Protein AF-A0A8J7QIK4-F1 (afdb_monomer_lite)

Foldseek 3Di:
DQFDLVRAHEPVCQQVDKDWFDDDQWDDPPDDGPDFDDDPHGKDKHRKIKHWHDAPAQFWTWIKIKTFIARVVVVGTGRPGMDIDTDHTDGHQADADPDDDDPVVLCVVRVSRHPCLVQFDQDPRGTDGDHD

Structure (mmCIF, N/CA/C/O backbone):
data_AF-A0A8J7QIK4-F1
#
_entry.id   AF-A0A8J7QIK4-F1
#
loop_
_atom_site.group_PDB
_atom_site.id
_atom_site.type_symbol
_atom_site.label_atom_id
_atom_site.label_alt_id
_atom_site.label_comp_id
_atom_site.label_asym_id
_atom_site.label_entity_id
_atom_site.label_seq_id
_atom_site.pdbx_PDB_ins_code
_atom_site.Cartn_x
_atom_site.Cartn_y
_atom_site.Cartn_z
_atom_site.occupancy
_atom_site.B_iso_or_equiv
_atom_site.auth_seq_id
_atom_site.auth_comp_id
_atom_site.auth_asym_id
_atom_site.auth_atom_id
_atom_site.pdbx_PDB_model_num
ATOM 1 N N . MET A 1 1 ? -1.867 7.854 -2.200 1.00 54.97 1 MET A N 1
ATOM 2 C CA . MET A 1 1 ? -2.512 7.871 -0.872 1.00 54.97 1 MET A CA 1
ATOM 3 C C . MET A 1 1 ? -3.559 6.766 -0.840 1.00 54.97 1 MET A C 1
ATOM 5 O O . MET A 1 1 ? -4.343 6.691 -1.780 1.00 54.97 1 MET A O 1
ATOM 9 N N . VAL A 1 2 ? -3.502 5.859 0.139 1.00 71.31 2 VAL A N 1
ATOM 10 C CA . VAL A 1 2 ? -4.343 4.641 0.184 1.00 71.31 2 VAL A CA 1
ATOM 11 C C . VAL A 1 2 ? -5.691 4.842 0.893 1.00 71.31 2 VAL A C 1
ATOM 13 O O . VAL A 1 2 ? -6.607 4.065 0.647 1.00 71.31 2 VAL A O 1
ATOM 16 N N . GLY A 1 3 ? -5.847 5.923 1.665 1.00 82.69 3 GLY A N 1
ATOM 17 C CA . GLY A 1 3 ? -7.125 6.421 2.188 1.00 82.69 3 GLY A CA 1
ATOM 18 C C . GLY A 1 3 ? -7.197 7.948 2.099 1.00 82.69 3 GLY A C 1
ATOM 19 O O . GLY A 1 3 ? -6.166 8.620 2.168 1.00 82.69 3 GLY A O 1
ATOM 20 N N . THR A 1 4 ? -8.398 8.496 1.908 1.00 89.44 4 THR A N 1
ATOM 21 C CA . THR A 1 4 ? -8.697 9.941 1.965 1.00 89.44 4 THR A CA 1
ATOM 22 C C . THR A 1 4 ? -9.944 10.177 2.817 1.00 89.44 4 THR A C 1
ATOM 24 O O . THR A 1 4 ? -10.638 9.227 3.167 1.00 89.44 4 THR A O 1
ATOM 27 N N . ARG A 1 5 ? -10.278 11.436 3.129 1.00 89.75 5 ARG A N 1
ATOM 28 C CA . ARG A 1 5 ? -11.504 11.750 3.887 1.00 89.75 5 ARG A CA 1
ATOM 29 C C . ARG A 1 5 ? -12.778 11.377 3.127 1.00 89.75 5 ARG A C 1
ATOM 31 O O . ARG A 1 5 ? -13.776 10.997 3.726 1.00 89.75 5 ARG A O 1
ATOM 38 N N . GLU A 1 6 ? -12.745 11.498 1.805 1.00 92.12 6 GLU A N 1
ATOM 39 C CA . GLU A 1 6 ? -13.853 11.177 0.903 1.00 92.12 6 GLU A CA 1
ATOM 40 C C . GLU A 1 6 ? -13.929 9.678 0.615 1.00 92.12 6 GLU A C 1
ATOM 42 O O . GLU A 1 6 ? -15.002 9.151 0.319 1.00 92.12 6 GLU A O 1
ATOM 47 N N . ARG A 1 7 ? -12.785 8.990 0.687 1.00 90.88 7 ARG A N 1
ATOM 48 C CA . ARG A 1 7 ? -12.680 7.548 0.487 1.00 90.88 7 ARG A CA 1
ATOM 49 C C . ARG A 1 7 ? -11.732 6.941 1.527 1.00 90.88 7 ARG A C 1
ATOM 51 O O . ARG A 1 7 ? -10.566 6.685 1.203 1.00 90.88 7 ARG A O 1
ATOM 58 N N . PRO A 1 8 ? -12.215 6.734 2.764 1.00 93.44 8 PRO A N 1
ATOM 59 C CA . PRO A 1 8 ? -11.412 6.143 3.823 1.00 93.44 8 PRO A CA 1
ATOM 60 C C . PRO A 1 8 ? -10.931 4.747 3.434 1.00 93.44 8 PRO A C 1
ATOM 62 O O . PRO A 1 8 ? -11.600 4.014 2.702 1.00 93.44 8 PRO A O 1
ATOM 65 N N . PHE A 1 9 ? -9.748 4.388 3.912 1.00 92.19 9 PHE A N 1
ATOM 66 C CA . PHE A 1 9 ? -9.175 3.072 3.709 1.00 92.19 9 PHE A CA 1
ATOM 67 C C . PHE A 1 9 ? -9.945 2.024 4.521 1.00 92.19 9 PHE A C 1
ATOM 69 O O . PHE A 1 9 ? -10.148 2.168 5.729 1.00 92.19 9 PHE A O 1
ATOM 76 N N . ASP A 1 10 ? -10.333 0.937 3.859 1.00 91.50 10 ASP A N 1
ATOM 77 C CA . ASP A 1 10 ? -10.925 -0.233 4.499 1.00 91.50 10 ASP A CA 1
ATOM 78 C C . ASP A 1 10 ? -10.051 -1.459 4.241 1.00 91.50 10 ASP A C 1
ATOM 80 O O . ASP A 1 10 ? -10.021 -2.005 3.131 1.00 91.50 10 ASP A O 1
ATOM 84 N N . ILE A 1 11 ? -9.372 -1.906 5.299 1.00 89.94 11 ILE A N 1
ATOM 85 C CA . ILE A 1 11 ? -8.484 -3.072 5.297 1.00 89.94 11 ILE A CA 1
ATOM 86 C C . ILE A 1 11 ? -9.190 -4.349 4.827 1.00 89.94 11 ILE A C 1
ATOM 88 O O . ILE A 1 11 ? -8.561 -5.224 4.235 1.00 89.94 11 ILE A O 1
ATOM 92 N N . ASN A 1 12 ? -10.504 -4.457 5.038 1.00 89.31 12 ASN A N 1
ATOM 93 C CA . ASN A 1 12 ? -11.274 -5.639 4.655 1.00 89.31 12 ASN A CA 1
ATOM 94 C C . ASN A 1 12 ? -11.520 -5.711 3.147 1.00 89.31 12 ASN A C 1
ATOM 96 O O . ASN A 1 12 ? -11.747 -6.796 2.622 1.00 89.31 12 ASN A O 1
ATOM 100 N N . THR A 1 13 ? -11.420 -4.578 2.450 1.00 89.50 13 THR A N 1
ATOM 101 C CA . THR A 1 13 ? -11.557 -4.506 0.989 1.00 89.50 13 THR A CA 1
ATOM 102 C C . THR A 1 13 ? -10.212 -4.543 0.268 1.00 89.50 13 THR A C 1
ATOM 104 O O . THR A 1 13 ? -10.180 -4.510 -0.961 1.00 89.50 13 THR A O 1
ATOM 107 N N . LEU A 1 14 ? -9.090 -4.603 1.000 1.00 88.31 14 LEU A N 1
ATOM 108 C CA . LEU A 1 14 ? -7.749 -4.493 0.425 1.00 88.31 14 LEU A CA 1
ATOM 109 C C . LEU A 1 14 ? -7.481 -5.567 -0.640 1.00 88.31 14 LEU A C 1
ATOM 111 O O . LEU A 1 14 ? -6.957 -5.247 -1.704 1.00 88.31 14 LEU A O 1
ATOM 115 N N . SER A 1 15 ? -7.912 -6.807 -0.395 1.00 87.75 15 SER A N 1
ATOM 116 C CA . SER A 1 15 ? -7.801 -7.951 -1.319 1.00 87.75 15 SER A CA 1
ATOM 117 C C . SER A 1 15 ? -8.568 -7.776 -2.636 1.00 87.75 15 SER A C 1
ATOM 119 O O . SER A 1 15 ? -8.335 -8.502 -3.601 1.00 87.75 15 SER A O 1
ATOM 121 N N . GLU A 1 16 ? -9.487 -6.816 -2.696 1.00 86.56 16 GLU A N 1
ATOM 122 C CA . GLU A 1 16 ? -10.265 -6.491 -3.892 1.00 86.56 16 GLU A CA 1
ATOM 123 C C . GLU A 1 16 ? -9.616 -5.360 -4.702 1.00 86.56 16 GLU A C 1
ATOM 125 O O . GLU A 1 16 ? -9.977 -5.124 -5.860 1.00 86.56 16 GLU A O 1
ATOM 130 N N . GLN A 1 17 ? -8.643 -4.654 -4.115 1.00 84.50 17 GLN A N 1
ATOM 131 C CA . GLN A 1 17 ? -8.031 -3.486 -4.728 1.00 84.50 17 GLN A CA 1
ATOM 132 C C . GLN A 1 17 ? -6.894 -3.854 -5.683 1.00 84.50 17 GLN A C 1
ATOM 134 O O . GLN A 1 17 ? -6.098 -4.776 -5.479 1.00 84.50 17 GLN A O 1
ATOM 139 N N . ARG A 1 18 ? -6.790 -3.047 -6.740 1.00 88.31 18 ARG A N 1
ATOM 140 C CA . ARG A 1 18 ? -5.663 -3.040 -7.672 1.00 88.31 18 ARG A CA 1
ATOM 141 C C . ARG A 1 18 ? -5.094 -1.638 -7.740 1.00 88.31 18 ARG A C 1
ATOM 143 O O . ARG A 1 18 ? -5.811 -0.687 -8.046 1.00 88.31 18 ARG A O 1
ATOM 150 N N . TYR A 1 19 ? -3.796 -1.534 -7.518 1.00 87.69 19 TYR A N 1
ATOM 151 C CA . TYR A 1 19 ? -3.072 -0.277 -7.571 1.00 87.69 19 TYR A CA 1
ATOM 152 C C . TYR A 1 19 ? -2.195 -0.245 -8.810 1.00 87.69 19 TYR A C 1
ATOM 154 O O . TYR A 1 19 ? -1.518 -1.220 -9.146 1.00 87.69 19 TYR A O 1
ATOM 162 N N . ARG A 1 20 ? -2.206 0.904 -9.482 1.00 86.50 20 ARG A N 1
ATOM 163 C CA . ARG A 1 20 ? -1.308 1.190 -10.592 1.00 86.50 20 ARG A CA 1
ATOM 164 C C . ARG A 1 20 ? -0.499 2.434 -10.273 1.00 86.50 20 ARG A C 1
ATOM 166 O O . ARG A 1 20 ? -1.074 3.458 -9.915 1.00 86.50 20 ARG A O 1
ATOM 173 N N . VAL A 1 21 ? 0.815 2.338 -10.430 1.00 81.38 21 VAL A N 1
ATOM 174 C CA . VAL A 1 21 ? 1.735 3.469 -10.280 1.00 81.38 21 VAL A CA 1
ATOM 175 C C . VAL A 1 21 ? 2.517 3.619 -11.582 1.00 81.38 21 VAL A C 1
ATOM 177 O O . VAL A 1 21 ? 3.270 2.728 -11.976 1.00 81.38 21 VAL A O 1
ATOM 180 N N . GLY A 1 22 ? 2.287 4.728 -12.286 1.00 69.31 22 GLY A N 1
ATOM 181 C CA . GLY A 1 22 ? 2.706 4.914 -13.682 1.00 69.31 22 GLY A CA 1
ATOM 182 C C . GLY A 1 22 ? 1.586 4.598 -14.693 1.00 69.31 22 GLY A C 1
ATOM 183 O O . GLY A 1 22 ? 0.490 4.184 -14.304 1.00 69.31 22 GLY A O 1
ATOM 184 N N . PRO A 1 23 ? 1.810 4.809 -16.002 1.00 58.62 23 PRO A N 1
ATOM 185 C CA . PRO A 1 23 ? 3.060 4.552 -16.711 1.00 58.62 23 PRO A CA 1
ATOM 186 C C . PRO A 1 23 ? 4.057 5.703 -16.615 1.00 58.62 23 PRO A C 1
ATOM 188 O O . PRO A 1 23 ? 3.686 6.869 -16.683 1.00 58.62 23 PRO A O 1
ATOM 191 N N . PHE A 1 24 ? 5.332 5.351 -16.495 1.00 64.62 24 PHE A N 1
ATOM 192 C CA . PHE A 1 24 ? 6.424 6.283 -16.732 1.00 64.62 24 PHE A CA 1
ATOM 193 C C . PHE A 1 24 ? 7.099 5.837 -18.023 1.00 64.62 24 PHE A C 1
ATOM 195 O O . PHE A 1 24 ? 7.593 4.714 -18.101 1.00 64.62 24 PHE A O 1
ATOM 202 N N . ASP A 1 25 ? 7.085 6.686 -19.047 1.00 59.66 25 ASP A N 1
ATOM 203 C CA . ASP A 1 25 ? 7.730 6.357 -20.322 1.00 59.66 25 ASP A CA 1
ATOM 204 C C . ASP A 1 25 ? 9.259 6.393 -20.193 1.00 59.66 25 ASP A C 1
ATOM 206 O O . ASP A 1 25 ? 9.973 5.693 -20.912 1.00 59.66 25 ASP A O 1
ATOM 210 N N . ARG A 1 26 ? 9.767 7.204 -19.255 1.00 59.91 26 ARG A N 1
ATOM 211 C CA . ARG A 1 26 ? 11.186 7.375 -18.936 1.00 59.91 26 ARG A CA 1
ATOM 212 C C . ARG A 1 26 ? 11.373 7.720 -17.465 1.00 59.91 26 ARG A C 1
ATOM 214 O O . ARG A 1 26 ? 10.497 8.308 -16.842 1.00 59.91 26 ARG A O 1
ATOM 221 N N . VAL A 1 27 ? 12.551 7.393 -16.950 1.00 61.47 27 VAL A N 1
ATOM 222 C CA . VAL A 1 27 ? 13.010 7.776 -15.612 1.00 61.47 27 VAL A CA 1
ATOM 223 C C . VAL A 1 27 ? 13.591 9.186 -15.694 1.00 61.47 27 VAL A C 1
ATOM 225 O O . VAL A 1 27 ? 14.557 9.401 -16.435 1.00 61.47 27 VAL A O 1
ATOM 228 N N . SER A 1 28 ? 13.011 10.146 -14.969 1.00 60.09 28 SER A N 1
ATOM 229 C CA . SER A 1 28 ? 13.655 11.445 -14.757 1.00 60.09 28 SER A CA 1
ATOM 230 C C . SER A 1 28 ? 14.632 11.338 -13.582 1.00 60.09 28 SER A C 1
ATOM 232 O O . SER A 1 28 ? 14.238 10.842 -12.532 1.00 60.09 28 SER A O 1
ATOM 234 N N . PRO A 1 29 ? 15.883 11.820 -13.700 1.00 55.22 29 PRO A N 1
ATOM 235 C CA . PRO A 1 29 ? 16.819 11.871 -12.575 1.00 55.22 29 PRO A CA 1
ATOM 236 C C . PRO A 1 29 ? 16.373 12.794 -11.430 1.00 55.22 29 PRO A C 1
ATOM 238 O O . PRO A 1 29 ? 16.950 12.725 -10.352 1.00 55.22 29 PRO A O 1
ATOM 241 N N . SER A 1 30 ? 15.420 13.698 -11.685 1.00 57.34 30 SER A N 1
ATOM 242 C CA . SER A 1 30 ? 14.898 14.656 -10.701 1.00 57.34 30 SER A CA 1
ATOM 243 C C . SER A 1 30 ? 13.802 14.094 -9.806 1.00 57.34 30 SER A C 1
ATOM 245 O O . SER A 1 30 ? 13.478 14.718 -8.801 1.00 57.34 30 SER A O 1
ATOM 247 N N . ASP A 1 31 ? 13.195 12.978 -10.201 1.00 62.34 31 ASP A N 1
ATOM 248 C CA . ASP A 1 31 ? 12.018 12.449 -9.531 1.00 62.34 31 ASP A CA 1
ATOM 249 C C . ASP A 1 31 ? 12.484 11.321 -8.618 1.00 62.34 31 ASP A C 1
ATOM 251 O O . ASP A 1 31 ? 13.136 10.387 -9.082 1.00 62.34 31 ASP A O 1
ATOM 255 N N . GLU A 1 32 ? 12.170 11.404 -7.328 1.00 66.50 32 GLU A N 1
ATOM 256 C CA . GLU A 1 32 ? 12.361 10.293 -6.400 1.00 66.50 32 GLU A CA 1
ATOM 257 C C . GLU A 1 32 ? 11.181 9.326 -6.592 1.00 66.50 32 GLU A C 1
ATOM 259 O O . GLU A 1 32 ? 10.046 9.656 -6.232 1.00 66.50 32 GLU A O 1
ATOM 264 N N . PRO A 1 33 ? 11.372 8.178 -7.274 1.00 69.44 33 PRO A N 1
ATOM 265 C CA . PRO A 1 33 ? 10.266 7.281 -7.546 1.00 69.44 33 PRO A CA 1
ATOM 266 C C . PRO A 1 33 ? 9.782 6.639 -6.239 1.00 69.44 33 PRO A C 1
ATOM 268 O O . PRO A 1 33 ? 10.585 6.309 -5.375 1.00 69.44 33 PRO A O 1
ATOM 271 N N . PRO A 1 34 ? 8.481 6.328 -6.117 1.00 71.19 34 PRO A N 1
ATOM 272 C CA . PRO A 1 34 ? 7.949 5.651 -4.932 1.00 71.19 34 PRO A CA 1
ATOM 273 C C . PRO A 1 34 ? 8.450 4.202 -4.778 1.00 71.19 34 PRO A C 1
ATOM 275 O O . PRO A 1 34 ? 8.140 3.545 -3.790 1.00 71.19 34 PRO A O 1
ATOM 278 N N . PHE A 1 35 ? 9.182 3.674 -5.767 1.00 78.88 35 PHE A N 1
ATOM 279 C CA . PHE A 1 35 ? 9.743 2.329 -5.754 1.00 78.88 35 PHE A CA 1
ATOM 280 C C . PHE A 1 35 ? 11.158 2.319 -6.326 1.00 78.88 35 PHE A C 1
ATOM 282 O O . PHE A 1 35 ? 11.436 2.951 -7.346 1.00 78.88 35 PHE A O 1
ATOM 289 N N . HIS A 1 36 ? 12.012 1.495 -5.723 1.00 77.88 36 HIS A N 1
ATOM 290 C CA . HIS A 1 36 ? 13.381 1.240 -6.161 1.00 77.88 36 HIS A CA 1
ATOM 291 C C . HIS A 1 36 ? 13.646 -0.267 -6.202 1.00 77.88 36 HIS A C 1
ATOM 293 O O . HIS A 1 36 ? 13.019 -1.032 -5.467 1.00 77.88 36 HIS A O 1
ATOM 299 N N . ILE A 1 37 ? 14.585 -0.704 -7.045 1.00 78.75 37 ILE A N 1
ATOM 300 C CA . ILE A 1 37 ? 15.048 -2.095 -7.072 1.00 78.75 37 ILE A CA 1
ATOM 301 C C . ILE A 1 37 ? 16.573 -2.156 -7.088 1.00 78.75 37 ILE A C 1
ATOM 303 O O . ILE A 1 37 ? 17.238 -1.322 -7.698 1.00 78.75 37 ILE A O 1
ATOM 307 N N . TYR A 1 38 ? 17.106 -3.194 -6.449 1.00 80.38 38 TYR A N 1
ATOM 308 C CA . TYR A 1 38 ? 18.521 -3.539 -6.465 1.00 80.38 38 TYR A CA 1
ATOM 309 C C . TYR A 1 38 ? 18.708 -4.892 -7.150 1.00 80.38 38 TYR A C 1
ATOM 311 O O . TYR A 1 38 ? 18.817 -5.917 -6.482 1.00 80.38 38 TYR A O 1
ATOM 319 N N . LEU A 1 39 ? 18.691 -4.912 -8.487 1.00 73.75 39 LEU A N 1
ATOM 320 C CA . LEU A 1 39 ? 18.905 -6.148 -9.250 1.00 73.75 39 LEU A CA 1
ATOM 321 C C . LEU A 1 39 ? 20.367 -6.291 -9.683 1.00 73.75 39 LEU A C 1
ATOM 323 O O . LEU A 1 39 ? 21.002 -7.293 -9.371 1.00 73.75 39 LEU A O 1
ATOM 327 N N . LEU A 1 40 ? 20.910 -5.283 -10.375 1.00 74.50 40 LEU A N 1
ATOM 328 C CA . LEU A 1 40 ? 22.329 -5.208 -10.758 1.00 74.50 40 LEU A CA 1
ATOM 329 C C . LEU A 1 40 ? 22.989 -3.897 -10.295 1.00 74.50 40 LEU A C 1
ATOM 331 O O . LEU A 1 40 ? 24.017 -3.487 -10.832 1.00 74.50 40 LEU A O 1
ATOM 335 N N . GLY A 1 41 ? 22.381 -3.232 -9.316 1.00 73.94 41 GLY A N 1
ATOM 336 C CA . GLY A 1 41 ? 22.719 -1.884 -8.872 1.00 73.94 41 GLY A CA 1
ATOM 337 C C . GLY A 1 41 ? 21.451 -1.051 -8.707 1.00 73.94 41 GLY A C 1
ATOM 338 O O . GLY A 1 41 ? 20.359 -1.608 -8.609 1.00 73.94 41 GLY A O 1
ATOM 339 N N . HIS A 1 42 ? 21.599 0.275 -8.688 1.00 77.00 42 HIS A N 1
ATOM 340 C CA . HIS A 1 42 ? 20.477 1.218 -8.640 1.00 77.00 42 HIS A CA 1
ATOM 341 C C . HIS A 1 42 ? 19.754 1.260 -9.995 1.00 77.00 42 HIS A C 1
ATOM 343 O O . HIS A 1 42 ? 19.962 2.163 -10.808 1.00 77.00 42 HIS A O 1
ATOM 349 N N . ASP A 1 43 ? 18.944 0.239 -10.256 1.00 82.62 43 ASP A N 1
ATOM 350 C CA . ASP A 1 43 ? 18.095 0.158 -11.436 1.00 82.62 43 ASP A CA 1
ATOM 351 C C . ASP A 1 43 ? 16.756 0.854 -11.172 1.00 82.62 43 ASP A C 1
ATOM 353 O O . ASP A 1 43 ? 16.303 1.000 -10.034 1.00 82.62 43 ASP A O 1
ATOM 357 N N . ALA A 1 44 ? 16.109 1.298 -12.243 1.00 83.50 44 ALA A N 1
ATOM 358 C CA . ALA A 1 44 ? 14.860 2.030 -12.142 1.00 83.50 44 ALA A CA 1
ATOM 359 C C . ALA A 1 44 ? 13.668 1.130 -12.464 1.00 83.50 44 ALA A C 1
ATOM 361 O O . ALA A 1 44 ? 13.735 0.294 -13.370 1.00 83.50 44 ALA A O 1
ATOM 362 N N . VAL A 1 45 ? 12.560 1.342 -11.754 1.00 86.94 45 VAL A N 1
ATOM 363 C CA . VAL A 1 45 ? 11.305 0.607 -11.945 1.00 86.94 45 VAL A CA 1
ATOM 364 C C . VAL A 1 45 ? 10.148 1.535 -12.291 1.00 86.94 45 VAL A C 1
ATOM 366 O O . VAL A 1 45 ? 10.125 2.697 -11.896 1.00 86.94 45 VAL A O 1
ATOM 369 N N . GLY A 1 46 ? 9.186 1.024 -13.054 1.00 86.75 46 GLY A N 1
ATOM 370 C CA . GLY A 1 46 ? 8.023 1.785 -13.503 1.00 86.75 46 GLY A CA 1
ATOM 371 C C . GLY A 1 46 ? 6.899 0.891 -14.020 1.00 86.75 46 GLY A C 1
ATOM 372 O O . GLY A 1 46 ? 7.067 -0.322 -14.136 1.00 86.75 46 GLY A O 1
ATOM 373 N N . ASP A 1 47 ? 5.746 1.501 -14.324 1.00 87.62 47 ASP A N 1
ATOM 374 C CA . ASP A 1 47 ? 4.500 0.800 -14.695 1.00 87.62 47 ASP A CA 1
ATOM 375 C C . ASP A 1 47 ? 4.199 -0.344 -13.715 1.00 87.62 47 ASP A C 1
ATOM 377 O O . ASP A 1 47 ? 4.134 -1.516 -14.086 1.00 87.62 47 ASP A O 1
ATOM 381 N N . MET A 1 48 ? 4.080 0.013 -12.435 1.00 89.12 48 MET A N 1
ATOM 382 C CA . MET A 1 48 ? 3.876 -0.926 -11.337 1.00 89.12 48 MET A CA 1
ATOM 383 C C . MET A 1 48 ? 2.397 -1.269 -11.225 1.00 89.12 48 MET A C 1
ATOM 385 O O . MET A 1 48 ? 1.543 -0.381 -11.216 1.00 89.12 48 MET A O 1
ATOM 389 N N . HIS A 1 49 ? 2.090 -2.558 -11.134 1.00 91.81 49 HIS A N 1
ATOM 390 C CA . HIS A 1 49 ? 0.741 -3.071 -10.917 1.00 91.81 49 HIS A CA 1
ATOM 391 C C . HIS A 1 49 ? 0.800 -3.967 -9.689 1.00 91.81 49 HIS A C 1
ATOM 393 O O . HIS A 1 49 ? 1.464 -5.006 -9.714 1.00 91.81 49 HIS A O 1
ATOM 399 N N . ILE A 1 50 ? 0.115 -3.551 -8.634 1.00 91.75 50 ILE A N 1
ATOM 400 C CA . ILE A 1 50 ? 0.080 -4.237 -7.347 1.00 91.75 50 ILE A CA 1
ATOM 401 C C . ILE A 1 50 ? -1.351 -4.702 -7.113 1.00 91.75 50 ILE A C 1
ATOM 403 O O . ILE A 1 50 ? -2.294 -3.915 -7.215 1.00 91.75 50 ILE A O 1
ATOM 407 N N . GLN A 1 51 ? -1.516 -5.983 -6.821 1.00 92.81 51 GLN A N 1
ATOM 408 C CA . GLN A 1 51 ? -2.794 -6.580 -6.475 1.00 92.81 51 GLN A CA 1
ATOM 409 C C . GLN A 1 51 ? -2.626 -7.369 -5.184 1.00 92.81 51 GLN A C 1
ATOM 411 O O . GLN A 1 51 ? -1.790 -8.271 -5.113 1.00 92.81 51 GLN A O 1
ATOM 416 N N . PHE A 1 52 ? -3.448 -7.054 -4.191 1.00 91.56 52 PHE A N 1
ATOM 417 C CA . PHE A 1 52 ? -3.537 -7.869 -2.991 1.00 91.56 52 PHE A CA 1
ATOM 418 C C . PHE A 1 52 ? -4.389 -9.104 -3.288 1.00 91.56 52 PHE A C 1
ATOM 420 O O . PHE A 1 52 ? -5.373 -9.054 -4.025 1.00 91.56 52 PHE A O 1
ATOM 427 N N . GLY A 1 53 ? -3.943 -10.241 -2.776 1.00 88.25 53 GLY A N 1
ATOM 428 C CA . GLY A 1 53 ? -4.643 -11.512 -2.829 1.00 88.25 53 GLY A CA 1
ATOM 429 C C . GLY A 1 53 ? -5.513 -11.722 -1.590 1.00 88.25 53 GLY A C 1
ATOM 430 O O . GLY A 1 53 ? -5.704 -10.800 -0.794 1.00 88.25 53 GLY A O 1
ATOM 431 N N . PRO A 1 54 ? -6.035 -12.945 -1.405 1.00 84.06 54 PRO A N 1
ATOM 432 C CA . PRO A 1 54 ? -6.780 -13.307 -0.210 1.00 84.06 54 PRO A CA 1
ATOM 433 C C . PRO A 1 54 ? -6.014 -12.974 1.074 1.00 84.06 54 PRO A C 1
ATOM 435 O O . PRO A 1 54 ? -4.787 -13.083 1.144 1.00 84.06 54 PRO A O 1
ATOM 438 N N . ARG A 1 55 ? -6.769 -12.577 2.095 1.00 85.88 55 ARG A N 1
ATOM 439 C CA . ARG A 1 55 ? -6.272 -12.389 3.455 1.00 85.88 55 ARG A CA 1
ATOM 440 C C . ARG A 1 55 ? -6.183 -13.759 4.126 1.00 85.88 55 ARG A C 1
ATOM 442 O O . ARG A 1 55 ? -7.171 -14.491 4.151 1.00 85.88 55 ARG A O 1
ATOM 449 N N . HIS A 1 56 ? -4.996 -14.118 4.604 1.00 81.00 56 HIS A N 1
ATOM 450 C CA . HIS A 1 56 ? -4.719 -15.421 5.218 1.00 81.00 56 HIS A CA 1
ATOM 451 C C . HIS A 1 56 ? -4.825 -15.368 6.746 1.00 81.00 56 HIS A C 1
ATOM 453 O O . HIS A 1 56 ? -5.320 -16.311 7.357 1.00 81.00 56 HIS A O 1
ATOM 459 N N . GLU A 1 57 ? -4.408 -14.249 7.341 1.00 84.62 57 GLU A N 1
ATOM 460 C CA . GLU A 1 57 ? -4.525 -13.924 8.768 1.00 84.62 57 GLU A CA 1
ATOM 461 C C . GLU A 1 57 ? -4.974 -12.464 8.907 1.00 84.62 57 GLU A C 1
ATOM 463 O O . GLU A 1 57 ? -5.092 -11.752 7.909 1.00 84.62 57 GLU A O 1
ATOM 468 N N . VAL A 1 58 ? -5.217 -11.987 10.130 1.00 84.62 58 VAL A N 1
ATOM 469 C CA . VAL A 1 58 ? -5.671 -10.607 10.361 1.00 84.62 58 VAL A CA 1
ATOM 470 C C . VAL A 1 58 ? -4.727 -9.595 9.695 1.00 84.62 58 VAL A C 1
ATOM 472 O O . VAL A 1 58 ? -5.191 -8.711 8.992 1.00 84.62 58 VAL A O 1
ATOM 475 N N . ASP A 1 59 ? -3.420 -9.731 9.785 1.00 87.81 59 ASP A N 1
ATOM 476 C CA . ASP A 1 59 ? -2.467 -8.775 9.211 1.00 87.81 59 ASP A CA 1
ATOM 477 C C . ASP A 1 59 ? -1.742 -9.306 7.966 1.00 87.81 59 ASP A C 1
ATOM 479 O O . ASP A 1 59 ? -0.814 -8.661 7.487 1.00 87.81 59 ASP A O 1
ATOM 483 N N . ARG A 1 60 ? -2.138 -10.460 7.407 1.00 91.44 60 ARG A N 1
ATOM 484 C CA . ARG A 1 60 ? -1.391 -11.105 6.310 1.00 91.44 60 ARG A CA 1
ATOM 485 C C . ARG A 1 60 ? -2.189 -11.263 5.032 1.00 91.44 60 ARG A C 1
ATOM 487 O O . ARG A 1 60 ? -3.266 -11.861 5.017 1.00 91.44 60 ARG A O 1
ATOM 494 N N . PHE A 1 61 ? -1.588 -10.821 3.933 1.00 91.44 61 PHE A N 1
ATOM 495 C CA . PHE A 1 61 ? -2.198 -10.800 2.608 1.00 91.44 61 PHE A CA 1
ATOM 496 C C . PHE A 1 61 ? -1.319 -11.503 1.579 1.00 91.44 61 PHE A C 1
ATOM 498 O O . PHE A 1 61 ? -0.091 -11.407 1.616 1.00 91.44 61 PHE A O 1
ATOM 505 N N . GLY A 1 62 ? -1.950 -12.157 0.607 1.00 93.31 62 GLY A N 1
ATOM 506 C CA . GLY A 1 62 ? -1.274 -12.435 -0.655 1.00 93.31 62 GLY A CA 1
ATOM 507 C C . GLY A 1 62 ? -0.934 -11.130 -1.388 1.00 93.31 62 GLY A C 1
ATOM 508 O O . GLY A 1 62 ? -1.644 -10.133 -1.253 1.00 93.31 62 GLY A O 1
ATOM 509 N N . LEU A 1 63 ? 0.122 -11.125 -2.196 1.00 92.94 63 LEU A N 1
ATOM 510 C CA . LEU A 1 63 ? 0.520 -9.985 -3.020 1.00 92.94 63 LEU A CA 1
ATOM 511 C C . LEU A 1 63 ? 1.051 -10.467 -4.370 1.00 92.94 63 LEU A C 1
ATOM 513 O O . LEU A 1 63 ? 2.058 -11.167 -4.428 1.00 92.94 63 LEU A O 1
ATOM 517 N N . SER A 1 64 ? 0.413 -10.024 -5.449 1.00 94.19 64 SER A N 1
ATOM 518 C CA . SER A 1 64 ? 0.937 -10.112 -6.811 1.00 94.19 64 SER A CA 1
ATOM 519 C C . SER A 1 64 ? 1.421 -8.729 -7.220 1.00 94.19 64 SER A C 1
ATOM 521 O O . SER A 1 64 ? 0.628 -7.788 -7.328 1.00 94.19 64 SER A O 1
ATOM 523 N N . TRP A 1 65 ? 2.702 -8.611 -7.540 1.00 93.38 65 TRP A N 1
ATOM 524 C CA . TRP A 1 65 ? 3.301 -7.361 -7.981 1.00 93.38 65 TRP A CA 1
ATOM 525 C C . TRP A 1 65 ? 4.082 -7.566 -9.271 1.00 93.38 65 TRP A C 1
ATOM 527 O O . TRP A 1 65 ? 4.983 -8.395 -9.353 1.00 93.38 65 TRP A O 1
ATOM 537 N N . LYS A 1 66 ? 3.752 -6.793 -10.301 1.00 93.44 66 LYS A N 1
ATOM 538 C CA . LYS A 1 66 ? 4.527 -6.732 -11.542 1.00 93.44 66 LYS A CA 1
ATOM 539 C C . LYS A 1 66 ? 4.936 -5.302 -11.853 1.00 93.44 66 LYS A C 1
ATOM 541 O O . LYS A 1 66 ? 4.248 -4.355 -11.475 1.00 93.44 66 LYS A O 1
ATOM 546 N N . GLY A 1 67 ? 6.009 -5.170 -12.611 1.00 91.44 67 GLY A N 1
ATOM 547 C CA . GLY A 1 67 ? 6.468 -3.888 -13.118 1.00 91.44 67 GLY A CA 1
ATOM 548 C C . GLY A 1 67 ? 7.500 -4.065 -14.213 1.00 91.44 67 GLY A C 1
ATOM 549 O O . GLY A 1 67 ? 7.806 -5.188 -14.635 1.00 91.44 67 GLY A O 1
ATOM 550 N N . ARG A 1 68 ? 8.030 -2.942 -14.684 1.00 90.44 68 ARG A N 1
ATOM 551 C CA . ARG A 1 68 ? 9.102 -2.905 -15.674 1.00 90.44 68 ARG A CA 1
ATOM 552 C C . ARG A 1 68 ? 10.380 -2.337 -15.086 1.00 90.44 68 ARG A C 1
ATOM 554 O O . ARG A 1 68 ? 10.326 -1.527 -14.169 1.00 90.44 68 ARG A O 1
ATOM 561 N N . ILE A 1 69 ? 11.513 -2.757 -15.640 1.00 88.62 69 ILE A N 1
ATOM 562 C CA . ILE A 1 69 ? 12.856 -2.371 -15.207 1.00 88.62 69 ILE A CA 1
ATOM 563 C C . ILE A 1 69 ? 13.596 -1.726 -16.378 1.00 88.62 69 ILE A C 1
ATOM 565 O O . ILE A 1 69 ? 13.604 -2.263 -17.492 1.00 88.62 69 ILE A O 1
ATOM 569 N N . ALA A 1 70 ? 14.238 -0.598 -16.100 1.00 86.81 70 ALA A N 1
ATOM 570 C CA . ALA A 1 70 ? 15.316 -0.045 -16.904 1.00 86.81 70 ALA A CA 1
ATOM 571 C C . ALA A 1 70 ? 16.629 -0.261 -16.144 1.00 86.81 70 ALA A C 1
ATOM 573 O O . ALA A 1 70 ? 16.714 0.069 -14.957 1.00 86.81 70 ALA A O 1
ATOM 574 N N . ARG A 1 71 ? 17.652 -0.811 -16.810 1.00 83.94 71 ARG A N 1
ATOM 575 C CA . ARG A 1 71 ? 18.974 -1.037 -16.205 1.00 83.94 71 ARG A CA 1
ATOM 576 C C . ARG A 1 71 ? 19.759 0.269 -16.107 1.00 83.94 71 ARG A C 1
ATOM 578 O O . ARG A 1 71 ? 20.761 0.466 -16.798 1.00 83.94 71 ARG A O 1
ATOM 585 N N . PHE A 1 72 ? 19.254 1.188 -15.296 1.00 79.25 72 PHE A N 1
ATOM 586 C CA . PHE A 1 72 ? 19.735 2.561 -15.218 1.00 79.25 72 PHE A CA 1
ATOM 587 C C . PHE A 1 72 ? 21.212 2.623 -14.827 1.00 79.25 72 PHE A C 1
ATOM 589 O O . PHE A 1 72 ? 21.969 3.399 -15.409 1.00 79.25 72 PHE A O 1
ATOM 596 N N . TYR A 1 73 ? 21.653 1.723 -13.943 1.00 78.00 73 TYR A N 1
ATOM 597 C CA . TYR A 1 73 ? 23.057 1.607 -13.556 1.00 78.00 73 TYR A CA 1
ATOM 598 C C . TYR A 1 73 ? 23.979 1.241 -14.735 1.00 78.00 73 TYR A C 1
ATOM 600 O O . TYR A 1 73 ? 25.121 1.688 -14.802 1.00 78.00 73 TYR A O 1
ATOM 608 N N . ALA A 1 74 ? 23.473 0.483 -15.711 1.00 81.75 74 ALA A N 1
ATOM 609 C CA . ALA A 1 74 ? 24.188 0.137 -16.941 1.00 81.75 74 ALA A CA 1
ATOM 610 C C . ALA A 1 74 ? 24.022 1.188 -18.063 1.00 81.75 74 ALA A C 1
ATOM 612 O O . ALA A 1 74 ? 24.445 0.953 -19.194 1.00 81.75 74 ALA A O 1
ATOM 613 N N . GLY A 1 75 ? 23.398 2.336 -17.773 1.00 83.12 75 GLY A N 1
ATOM 614 C CA . GLY A 1 75 ? 23.138 3.412 -18.734 1.00 83.12 75 GLY A CA 1
ATOM 615 C C . GLY A 1 75 ? 21.872 3.230 -19.580 1.00 83.12 75 GLY A C 1
ATOM 616 O O . GLY A 1 75 ? 21.600 4.057 -20.453 1.00 83.12 75 GLY A O 1
ATOM 617 N N . GLU A 1 76 ? 21.074 2.186 -19.337 1.00 83.38 76 GLU A N 1
ATOM 618 C CA . GLU A 1 76 ? 19.817 1.960 -20.053 1.00 83.38 76 GLU A CA 1
ATOM 619 C C . GLU A 1 76 ? 18.679 2.802 -19.458 1.00 83.38 76 GLU A C 1
ATOM 621 O O . GLU A 1 76 ? 18.450 2.802 -18.252 1.00 83.38 76 GLU A O 1
ATOM 626 N N . ARG A 1 77 ? 17.923 3.500 -20.313 1.00 81.00 77 ARG A N 1
ATOM 627 C CA . ARG A 1 77 ? 16.799 4.363 -19.889 1.00 81.00 77 ARG A CA 1
ATOM 628 C C . ARG A 1 77 ? 15.422 3.837 -20.275 1.00 81.00 77 ARG A C 1
ATOM 630 O O . ARG A 1 77 ? 14.419 4.376 -19.818 1.00 81.00 77 ARG A O 1
ATOM 637 N N . ASP A 1 78 ? 15.381 2.818 -21.125 1.00 83.06 78 ASP A N 1
ATOM 638 C CA . ASP A 1 78 ? 14.137 2.220 -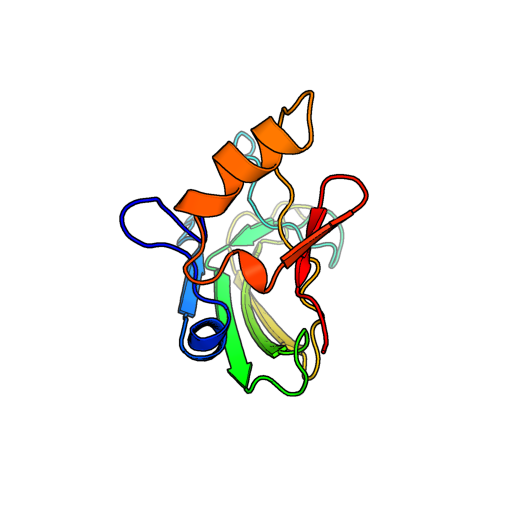21.593 1.0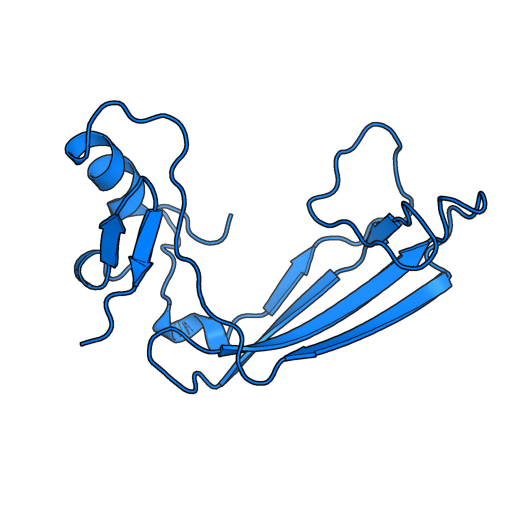0 83.06 78 ASP A CA 1
ATOM 639 C C . ASP A 1 78 ? 13.736 1.064 -20.668 1.00 83.06 78 ASP A C 1
ATOM 641 O O . ASP A 1 78 ? 14.561 0.221 -20.309 1.00 83.06 78 ASP A O 1
ATOM 645 N N . PHE A 1 79 ? 12.448 0.973 -20.346 1.00 84.25 79 PHE A N 1
ATOM 646 C CA . PHE A 1 79 ? 11.860 -0.103 -19.546 1.00 84.25 79 PHE A CA 1
ATOM 647 C C . PHE A 1 79 ? 11.716 -1.413 -20.346 1.00 84.25 79 PHE A C 1
ATOM 649 O O . PHE A 1 79 ? 10.614 -1.815 -20.727 1.00 84.25 79 PHE A O 1
ATOM 656 N N . ARG A 1 80 ? 12.844 -2.063 -20.652 1.00 86.19 80 ARG A N 1
ATOM 657 C CA . ARG A 1 80 ? 12.918 -3.240 -21.543 1.00 86.19 80 ARG A CA 1
ATOM 658 C C . ARG A 1 80 ? 12.594 -4.562 -20.864 1.00 86.19 80 ARG A C 1
ATOM 660 O O . ARG A 1 80 ? 12.211 -5.513 -21.543 1.00 86.19 80 ARG A O 1
ATOM 667 N N . TYR A 1 81 ? 12.751 -4.634 -19.550 1.00 89.06 81 TYR A N 1
ATOM 668 C CA . TYR A 1 81 ? 12.586 -5.871 -18.797 1.00 89.06 81 TYR A CA 1
ATOM 669 C C . TYR A 1 81 ? 11.324 -5.813 -17.949 1.00 89.06 81 TYR A C 1
ATOM 671 O O . TYR A 1 81 ? 10.893 -4.740 -17.536 1.00 89.06 81 TYR A O 1
ATOM 679 N N . GLY A 1 82 ? 10.726 -6.972 -17.695 1.00 90.69 82 GLY A N 1
ATOM 680 C CA . GLY A 1 82 ? 9.602 -7.115 -16.778 1.00 90.69 82 GLY A CA 1
ATOM 681 C C . GLY A 1 82 ? 10.006 -7.942 -15.569 1.00 90.69 82 GLY A C 1
ATOM 682 O O . GLY A 1 8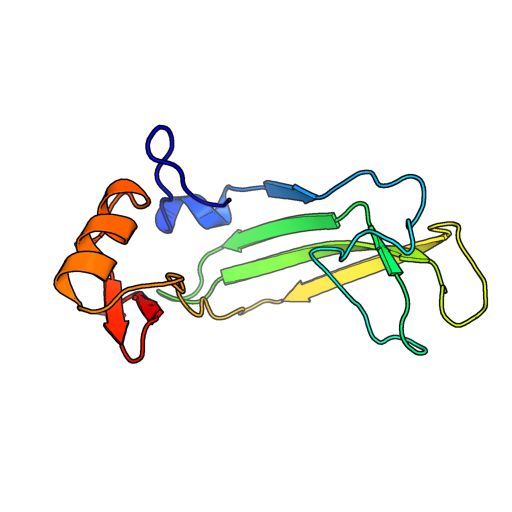2 ? 10.820 -8.856 -15.692 1.00 90.69 82 GLY A O 1
ATOM 683 N N . PHE A 1 83 ? 9.399 -7.656 -14.425 1.00 91.31 83 PHE A N 1
ATOM 684 C CA . PHE A 1 83 ? 9.466 -8.524 -13.256 1.00 91.31 83 PHE A CA 1
ATOM 685 C C . PHE A 1 83 ? 8.063 -8.905 -12.788 1.00 91.31 83 PHE A C 1
ATOM 687 O O . PHE A 1 83 ? 7.075 -8.221 -13.077 1.00 91.31 83 PHE A O 1
ATOM 694 N N . ARG A 1 84 ? 7.997 -10.007 -12.042 1.00 93.94 84 ARG A N 1
ATOM 695 C CA . ARG A 1 84 ? 6.822 -10.427 -11.284 1.00 93.94 84 ARG A CA 1
ATOM 696 C C . ARG A 1 84 ? 7.279 -10.996 -9.948 1.00 93.94 84 ARG A C 1
ATOM 698 O O . ARG A 1 84 ? 8.197 -11.810 -9.916 1.00 93.94 84 ARG A O 1
ATOM 705 N N . VAL A 1 85 ? 6.618 -10.570 -8.884 1.00 92.56 85 VAL A N 1
ATOM 706 C CA . VAL A 1 85 ? 6.767 -11.066 -7.522 1.00 92.56 85 VAL A CA 1
ATOM 707 C C . VAL A 1 85 ? 5.411 -11.593 -7.077 1.00 92.56 85 VAL A C 1
ATOM 709 O O . VAL A 1 85 ? 4.400 -10.912 -7.236 1.00 92.56 85 VAL A O 1
ATOM 712 N N . GLU A 1 86 ? 5.412 -12.799 -6.524 1.00 95.00 86 GLU A N 1
ATOM 713 C CA . GLU A 1 86 ? 4.260 -13.405 -5.862 1.00 95.00 86 GLU A CA 1
ATOM 714 C C . GLU A 1 86 ? 4.655 -13.660 -4.407 1.00 95.00 86 GLU A C 1
ATOM 716 O O . GLU A 1 86 ? 5.628 -14.368 -4.138 1.00 95.00 86 GLU A O 1
ATOM 721 N N . ILE A 1 87 ? 3.928 -13.058 -3.471 1.00 92.75 87 ILE A N 1
ATOM 722 C CA . ILE A 1 87 ? 4.123 -13.235 -2.033 1.00 92.75 87 ILE A CA 1
ATOM 723 C C . ILE A 1 87 ? 2.852 -13.863 -1.483 1.00 92.75 87 ILE A C 1
ATOM 725 O O . IL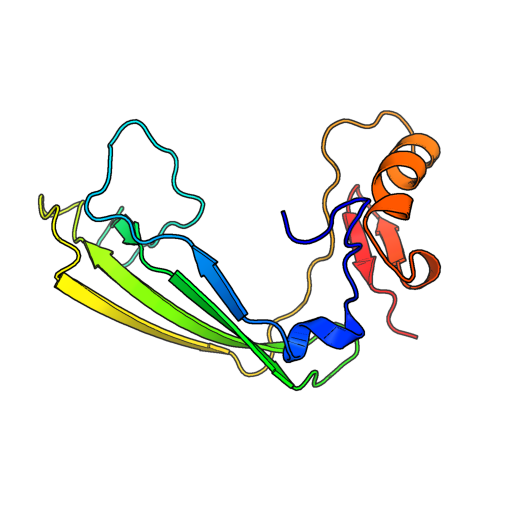E A 1 87 ? 1.775 -13.288 -1.587 1.00 92.75 87 ILE A O 1
ATOM 729 N N . ASN A 1 88 ? 2.968 -15.042 -0.881 1.00 89.88 88 ASN A N 1
ATOM 730 C CA . ASN A 1 88 ? 1.802 -15.748 -0.342 1.00 89.88 88 ASN A CA 1
ATOM 731 C C . ASN A 1 88 ? 1.374 -15.220 1.034 1.00 89.88 88 ASN A C 1
ATOM 733 O O . ASN A 1 88 ? 0.265 -15.481 1.471 1.00 89.88 88 ASN A O 1
ATOM 737 N N . SER A 1 89 ? 2.264 -14.532 1.748 1.00 91.38 89 SER A N 1
ATOM 738 C CA . SER A 1 89 ? 2.015 -14.056 3.108 1.00 91.38 89 SER A CA 1
ATOM 739 C C . SER A 1 89 ? 2.862 -12.817 3.396 1.00 91.38 89 SER A C 1
ATOM 741 O O . SER A 1 89 ? 3.964 -12.898 3.936 1.00 91.38 89 SER A O 1
ATOM 743 N N . CYS A 1 90 ? 2.367 -11.668 2.950 1.00 90.94 90 CYS A N 1
ATOM 744 C CA . CYS A 1 90 ? 2.937 -10.354 3.215 1.00 90.94 90 CYS A CA 1
ATOM 745 C C . CYS A 1 90 ? 2.282 -9.774 4.472 1.00 90.94 90 CYS A C 1
ATOM 747 O O . CYS A 1 90 ? 1.054 -9.736 4.548 1.00 90.94 90 CYS A O 1
ATOM 749 N N . ALA A 1 91 ? 3.091 -9.368 5.452 1.00 90.81 91 ALA A N 1
ATOM 750 C CA . ALA A 1 91 ? 2.602 -8.724 6.666 1.00 90.81 91 ALA A CA 1
ATOM 751 C C . ALA A 1 91 ? 2.237 -7.260 6.389 1.00 90.81 91 ALA A C 1
ATOM 753 O O . ALA A 1 91 ? 2.935 -6.562 5.654 1.00 90.81 91 ALA A O 1
ATOM 754 N N . PHE A 1 92 ? 1.142 -6.806 6.983 1.00 90.25 92 PHE A N 1
ATOM 755 C CA . PHE A 1 92 ? 0.709 -5.422 6.966 1.00 90.25 92 PHE A CA 1
ATOM 756 C C . PHE A 1 92 ? 1.332 -4.683 8.153 1.00 90.25 92 PHE A C 1
ATOM 758 O O . PHE A 1 92 ? 0.944 -4.897 9.298 1.00 90.25 92 PHE A O 1
ATOM 765 N N . GLU A 1 93 ? 2.296 -3.807 7.874 1.00 90.88 93 GLU A N 1
ATOM 766 C CA . GLU A 1 93 ? 3.094 -3.124 8.906 1.00 90.88 93 GLU A CA 1
ATOM 767 C C . GLU A 1 93 ? 2.421 -1.880 9.504 1.00 90.88 93 GLU A C 1
ATOM 769 O O . GLU A 1 93 ? 2.999 -1.226 10.363 1.00 90.88 93 GLU A O 1
ATOM 774 N N . GLY A 1 94 ? 1.188 -1.565 9.103 1.00 92.31 94 GLY A N 1
ATOM 775 C CA . GLY A 1 94 ? 0.441 -0.437 9.650 1.00 92.31 94 GLY A CA 1
ATOM 776 C C . GLY A 1 94 ? 0.579 0.857 8.853 1.00 92.31 94 GLY A C 1
ATOM 777 O O . GLY A 1 94 ? 0.975 0.864 7.686 1.00 92.31 94 GLY A O 1
ATOM 778 N N . PHE A 1 95 ? 0.186 1.955 9.495 1.00 92.38 95 PHE A N 1
ATOM 779 C CA . PHE A 1 95 ? 0.268 3.305 8.945 1.00 92.38 95 PHE A CA 1
ATOM 780 C C . PHE A 1 95 ? 1.153 4.189 9.810 1.00 92.38 95 PHE A C 1
ATOM 782 O O . PHE A 1 95 ? 0.884 4.360 10.997 1.00 92.38 95 PHE A O 1
ATOM 789 N N . GLU A 1 96 ? 2.156 4.796 9.194 1.00 90.00 96 GLU A N 1
ATOM 790 C CA . GLU A 1 96 ? 2.939 5.862 9.806 1.00 90.00 96 GLU A CA 1
ATOM 791 C C . GLU A 1 96 ? 2.239 7.207 9.572 1.00 90.00 96 GLU A C 1
ATOM 793 O O . GLU A 1 96 ? 1.738 7.476 8.474 1.00 90.00 96 GLU A O 1
ATOM 798 N N . ILE A 1 97 ? 2.163 8.035 10.615 1.00 85.62 97 ILE A N 1
ATOM 799 C CA . ILE A 1 97 ? 1.695 9.420 10.512 1.00 85.62 97 ILE A CA 1
ATOM 800 C C . ILE A 1 97 ? 2.898 10.333 10.690 1.00 85.62 97 ILE A C 1
ATOM 802 O O . ILE A 1 97 ? 3.559 10.316 11.727 1.00 85.62 97 ILE A O 1
ATOM 806 N N . GLU A 1 98 ? 3.155 11.147 9.673 1.00 80.75 98 GLU A N 1
ATOM 807 C CA . GLU A 1 98 ? 4.180 12.178 9.733 1.00 80.75 98 GLU A CA 1
ATOM 808 C C . GLU A 1 98 ? 3.740 13.299 10.686 1.00 80.75 98 GLU A C 1
ATOM 810 O O . GLU A 1 98 ? 2.573 13.686 10.718 1.00 80.75 98 GLU A O 1
ATOM 815 N N . GLU A 1 99 ? 4.694 13.834 11.449 1.00 83.25 99 GLU A N 1
ATOM 816 C CA . GLU A 1 99 ? 4.550 15.095 12.187 1.00 83.25 99 GLU A CA 1
ATOM 817 C C . GLU A 1 99 ? 3.347 15.159 13.156 1.00 83.25 99 GLU A C 1
ATOM 819 O O . GLU A 1 99 ? 2.319 15.795 12.910 1.00 83.25 99 GLU A O 1
ATOM 824 N N . TYR A 1 100 ? 3.509 14.562 14.337 1.00 89.62 100 TYR A N 1
ATOM 825 C CA . TYR A 1 100 ? 2.599 14.744 15.470 1.00 89.62 100 TYR A CA 1
ATOM 826 C C . TYR A 1 100 ? 3.390 14.950 16.770 1.00 89.62 100 TYR A C 1
ATOM 828 O O . TYR A 1 100 ? 4.526 14.493 16.894 1.00 89.62 100 TYR A O 1
ATOM 836 N N . GLN A 1 101 ? 2.811 15.656 17.745 1.00 88.75 101 GLN A N 1
ATOM 837 C CA . GLN A 1 101 ? 3.444 15.892 19.052 1.00 88.75 101 GLN A CA 1
ATOM 838 C C . GLN A 1 101 ? 2.806 15.053 20.158 1.00 88.75 101 GLN A C 1
ATOM 840 O O . GLN A 1 101 ? 3.438 14.782 21.179 1.00 88.75 101 GLN A O 1
ATOM 845 N N . THR A 1 102 ? 1.551 14.642 19.966 1.00 93.88 102 THR A N 1
ATOM 846 C CA . THR A 1 102 ? 0.799 13.839 20.934 1.00 93.88 102 THR A CA 1
ATOM 847 C C . THR A 1 102 ? -0.010 12.734 20.257 1.00 93.88 102 THR A C 1
ATOM 849 O O . THR A 1 102 ? -0.470 12.889 19.126 1.00 93.88 102 THR A O 1
ATOM 852 N N . ASP A 1 103 ? -0.274 11.643 20.977 1.00 93.75 103 ASP A N 1
ATOM 853 C CA . ASP A 1 103 ? -1.129 10.550 20.491 1.00 93.75 103 ASP A CA 1
ATOM 854 C C . ASP A 1 103 ? -2.526 11.044 20.087 1.00 93.75 103 ASP A C 1
ATOM 856 O O . ASP A 1 103 ? -3.116 10.559 19.123 1.00 93.75 103 ASP A O 1
ATOM 860 N N . GLN A 1 104 ? -3.062 12.041 20.798 1.00 94.38 104 GLN A N 1
ATOM 861 C CA . GLN A 1 104 ? -4.356 12.639 20.472 1.00 94.38 104 GLN A CA 1
ATOM 862 C C . GLN A 1 104 ? -4.344 13.301 19.088 1.00 94.38 104 GLN A C 1
ATOM 864 O O . GLN A 1 104 ? -5.316 13.170 18.342 1.00 94.38 104 GLN A O 1
ATOM 869 N N . GLU A 1 105 ? -3.261 13.995 18.738 1.00 94.31 105 GLU A N 1
ATOM 870 C CA . GLU A 1 105 ? -3.084 14.584 17.409 1.00 94.31 105 GLU A CA 1
ATOM 871 C C . GLU A 1 105 ? -2.938 13.504 16.340 1.00 94.31 105 GLU A C 1
ATOM 873 O O . GLU A 1 105 ? -3.631 13.575 15.325 1.00 94.31 105 GLU A O 1
ATOM 878 N N . ALA A 1 106 ? -2.124 12.471 16.585 1.00 94.44 106 ALA A N 1
ATOM 879 C CA . ALA A 1 106 ? -1.971 11.346 15.662 1.00 94.44 106 ALA A CA 1
ATOM 880 C C . ALA A 1 106 ? -3.329 10.692 15.354 1.00 94.44 106 ALA A C 1
ATOM 882 O O . ALA A 1 106 ? -3.702 10.508 14.195 1.00 94.44 106 ALA A O 1
ATOM 883 N N . TRP A 1 107 ? -4.131 10.423 16.388 1.00 95.12 107 TRP A N 1
ATOM 884 C CA . TRP A 1 107 ? -5.479 9.876 16.233 1.00 95.12 107 TRP A CA 1
ATOM 885 C C . TRP A 1 107 ? -6.434 10.822 15.499 1.00 95.12 107 TRP A C 1
ATOM 887 O O . TRP A 1 107 ? -7.272 10.360 14.721 1.00 95.12 107 TRP A O 1
ATOM 897 N N . ALA A 1 108 ? -6.336 12.133 15.731 1.00 94.19 108 ALA A N 1
ATOM 898 C CA . ALA A 1 108 ? -7.150 13.121 15.026 1.00 94.19 108 ALA A CA 1
ATOM 899 C C . ALA A 1 108 ? -6.830 13.166 13.521 1.00 94.19 108 ALA A C 1
ATOM 901 O O . ALA A 1 108 ? -7.742 13.362 12.714 1.00 94.19 108 ALA A O 1
ATOM 902 N N . GLN A 1 109 ? -5.566 12.945 13.145 1.00 92.38 109 GLN A N 1
ATOM 903 C CA . GLN A 1 109 ? -5.141 12.827 11.750 1.00 92.38 109 GLN A CA 1
ATOM 904 C C . GLN A 1 109 ? -5.562 11.490 11.123 1.00 92.38 109 GLN A C 1
ATOM 906 O O . GLN A 1 109 ? -6.068 11.475 10.002 1.00 92.38 109 GLN A O 1
ATOM 911 N N . PHE A 1 110 ? -5.403 10.383 11.855 1.00 94.12 110 PHE A N 1
ATOM 912 C CA . PHE A 1 110 ? -5.617 9.026 11.349 1.00 94.12 110 PHE A CA 1
ATOM 913 C C . PHE A 1 110 ? -7.093 8.643 11.186 1.00 94.12 110 PHE A C 1
ATOM 915 O O . PHE A 1 110 ? -7.485 8.119 10.145 1.00 94.12 110 PHE A O 1
ATOM 922 N N . ARG A 1 111 ? -7.943 8.941 12.181 1.00 95.38 111 ARG A N 1
ATOM 923 C CA . ARG A 1 111 ? -9.370 8.552 12.191 1.00 95.38 111 ARG A CA 1
ATOM 924 C C . ARG A 1 111 ? -10.135 8.840 10.899 1.00 95.38 111 ARG A C 1
ATOM 926 O O . ARG A 1 111 ? -10.841 7.947 10.445 1.00 95.38 111 ARG A O 1
ATOM 933 N N . PRO A 1 112 ? -10.048 10.037 10.292 1.00 94.94 112 PRO A N 1
ATOM 934 C CA . PRO A 1 112 ? -10.812 10.322 9.082 1.00 94.94 112 PRO A CA 1
ATOM 935 C C . PRO A 1 112 ? -10.283 9.599 7.832 1.00 94.94 112 PRO A C 1
ATOM 937 O O . PRO A 1 112 ? -10.897 9.722 6.776 1.00 94.94 112 PRO A O 1
ATOM 940 N N . LEU A 1 113 ? -9.152 8.889 7.915 1.00 94.12 113 LEU A N 1
ATOM 941 C CA . LEU A 1 113 ? -8.515 8.204 6.788 1.00 94.12 113 LEU A CA 1
ATOM 942 C C . LEU A 1 113 ? -8.844 6.709 6.724 1.00 94.12 113 LEU A C 1
ATOM 944 O O . LEU A 1 113 ? -8.474 6.071 5.739 1.00 94.12 113 LEU A O 1
ATOM 948 N N . VAL A 1 114 ? -9.538 6.152 7.723 1.00 94.62 114 VAL A N 1
ATOM 949 C CA . VAL A 1 114 ? -9.882 4.723 7.811 1.00 94.62 114 VAL A CA 1
ATOM 950 C C . VAL A 1 114 ? -11.347 4.507 8.201 1.00 94.62 114 VAL A C 1
ATOM 952 O O . VAL A 1 114 ? -11.927 5.304 8.931 1.00 94.62 114 VAL A O 1
ATOM 955 N N . THR A 1 115 ? -11.955 3.416 7.732 1.00 94.38 115 THR A N 1
ATOM 956 C CA . THR A 1 115 ? -13.370 3.098 8.027 1.00 94.38 115 THR A CA 1
ATOM 957 C C . THR A 1 115 ? -13.594 2.572 9.450 1.00 94.38 115 THR A C 1
ATOM 959 O O . THR A 1 115 ? -14.632 2.841 10.045 1.00 94.38 115 THR A O 1
ATOM 962 N N . ASN A 1 116 ? -12.633 1.824 9.992 1.00 93.19 116 ASN A N 1
ATOM 963 C CA . ASN A 1 116 ? -12.695 1.189 11.311 1.00 93.19 116 ASN A CA 1
ATOM 964 C C . ASN A 1 116 ? -11.410 1.544 12.085 1.00 93.19 116 ASN A C 1
ATOM 966 O O . ASN A 1 116 ? -10.440 0.785 12.037 1.00 93.19 116 ASN A O 1
ATOM 970 N N . PRO A 1 117 ? -11.335 2.735 12.704 1.00 94.19 117 PRO A N 1
ATOM 971 C CA . PRO A 1 117 ? -10.163 3.153 13.470 1.00 94.19 117 PRO A 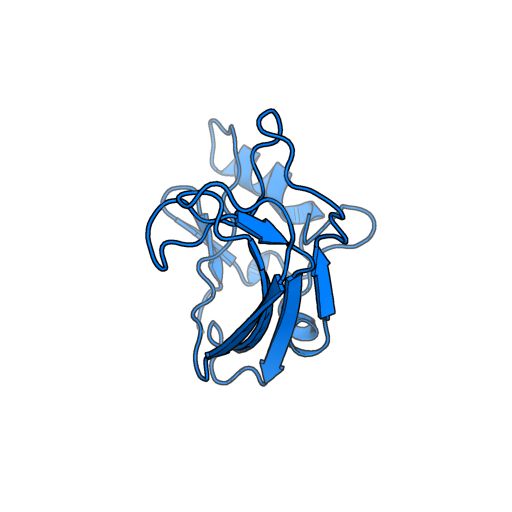CA 1
ATOM 972 C C . PRO A 1 117 ? -9.935 2.316 14.736 1.00 94.19 117 PRO A C 1
ATOM 974 O O . PRO A 1 117 ? -8.800 2.220 15.188 1.00 94.19 117 PRO A O 1
ATOM 977 N N . GLU A 1 118 ? -10.978 1.714 15.309 1.00 93.38 118 GLU A N 1
ATOM 978 C CA . GLU A 1 118 ? -10.902 0.877 16.510 1.00 93.38 118 GLU A CA 1
ATOM 979 C C . GLU A 1 118 ? -10.190 -0.463 16.292 1.00 93.38 118 GLU A C 1
ATOM 981 O O . GLU A 1 118 ? -9.741 -1.067 17.257 1.00 93.38 118 GLU A O 1
ATOM 986 N N . ALA A 1 119 ? -10.019 -0.898 15.041 1.00 92.69 119 ALA A N 1
ATOM 987 C CA . ALA A 1 119 ? -9.193 -2.051 14.694 1.00 92.69 119 ALA A CA 1
ATOM 988 C C . ALA A 1 119 ? -7.681 -1.781 14.807 1.00 92.69 119 ALA A C 1
ATOM 990 O O . ALA A 1 119 ? -6.890 -2.677 14.513 1.00 92.69 119 ALA A O 1
ATOM 991 N N . TYR A 1 120 ? -7.265 -0.562 15.165 1.00 94.56 120 TYR A N 1
ATOM 992 C CA . TYR A 1 120 ? -5.861 -0.166 15.196 1.00 94.56 120 TYR A CA 1
ATOM 993 C C . TYR A 1 120 ? -5.411 0.284 16.583 1.00 94.56 120 TYR A C 1
ATOM 995 O O . TYR A 1 120 ? -6.168 0.867 17.357 1.00 94.56 120 TYR A O 1
ATOM 1003 N N . VAL A 1 121 ? -4.122 0.092 16.853 1.00 94.75 121 VAL A N 1
ATOM 1004 C CA . VAL A 1 121 ? -3.433 0.600 18.041 1.00 94.75 121 VAL A CA 1
ATOM 1005 C C . VAL A 1 121 ? -2.226 1.430 17.623 1.00 94.75 121 VAL A C 1
ATOM 1007 O O . VAL A 1 121 ? -1.474 1.034 16.735 1.00 94.75 121 VAL A O 1
ATOM 1010 N N . LEU A 1 122 ? -2.028 2.579 18.269 1.00 94.75 122 LEU A N 1
ATOM 1011 C CA . LEU A 1 122 ? -0.838 3.403 18.065 1.00 94.75 122 LEU A CA 1
ATOM 1012 C C . LEU A 1 122 ? 0.309 2.850 18.920 1.00 94.75 122 LEU A C 1
ATOM 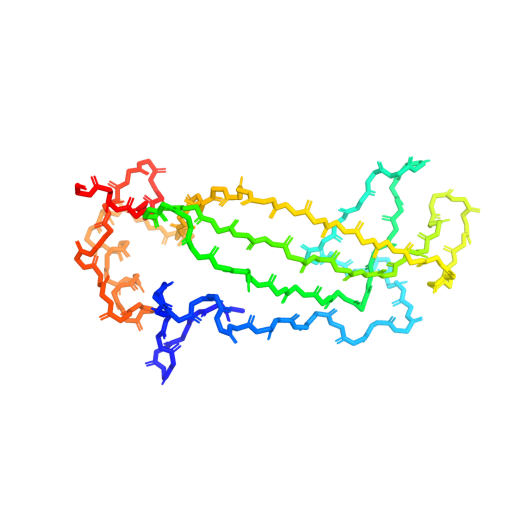1014 O O . LEU A 1 122 ? 0.192 2.797 20.145 1.00 94.75 122 LEU A O 1
ATOM 1018 N N . LYS A 1 123 ? 1.406 2.434 18.282 1.00 92.31 123 LYS A N 1
ATOM 1019 C CA . LYS A 1 123 ? 2.642 1.988 18.943 1.00 92.31 123 LYS A CA 1
ATOM 1020 C C . LYS A 1 123 ? 3.839 2.551 18.195 1.00 92.31 123 LYS A C 1
ATOM 1022 O O . LYS A 1 123 ? 3.919 2.392 16.984 1.00 92.31 123 LYS A O 1
ATOM 1027 N N . ASP A 1 124 ? 4.736 3.221 18.914 1.00 89.62 124 ASP A N 1
ATOM 1028 C CA . ASP A 1 124 ? 5.973 3.792 18.361 1.00 89.62 124 ASP A CA 1
ATOM 1029 C C . ASP A 1 124 ? 5.753 4.641 17.087 1.00 89.62 124 ASP A C 1
ATOM 1031 O O . ASP A 1 124 ? 6.565 4.631 16.170 1.00 89.62 124 ASP A O 1
ATOM 1035 N N . GLY A 1 125 ? 4.627 5.365 17.023 1.00 88.44 125 GLY A N 1
ATOM 1036 C CA . GLY A 1 125 ? 4.251 6.214 15.882 1.00 88.44 125 GLY A CA 1
ATOM 1037 C C . GLY A 1 125 ? 3.586 5.511 14.704 1.00 88.44 125 GLY A C 1
ATOM 1038 O O . GLY A 1 125 ? 3.266 6.156 13.707 1.00 88.44 125 GLY A O 1
ATOM 1039 N N . ILE A 1 126 ? 3.301 4.218 14.842 1.00 93.00 126 ILE A N 1
ATOM 1040 C CA . ILE A 1 126 ? 2.669 3.404 13.811 1.00 93.00 126 ILE A CA 1
ATOM 1041 C C . ILE A 1 126 ? 1.295 2.932 14.294 1.00 93.00 126 ILE A C 1
ATOM 1043 O O . ILE A 1 126 ? 1.150 2.373 15.384 1.00 93.00 126 ILE A O 1
ATOM 1047 N N . PHE A 1 127 ? 0.271 3.135 13.467 1.00 94.75 127 PHE A N 1
ATOM 1048 C CA . PHE A 1 127 ? -1.050 2.539 13.647 1.00 94.75 127 PHE A CA 1
ATOM 1049 C C . PHE A 1 127 ? -1.039 1.103 13.134 1.00 94.75 127 PHE A C 1
ATOM 1051 O O . PHE A 1 127 ? -1.166 0.852 11.933 1.00 94.75 127 PHE A O 1
ATOM 1058 N N . LEU A 1 128 ? -0.883 0.162 14.058 1.00 93.81 128 LEU A N 1
ATOM 1059 C CA . LEU A 1 128 ? -0.838 -1.270 13.786 1.00 93.81 128 LEU A CA 1
ATOM 1060 C C . LEU A 1 128 ? -2.233 -1.872 13.865 1.00 93.81 128 LEU A C 1
ATOM 1062 O O . LEU A 1 128 ? -3.018 -1.505 14.736 1.00 93.81 128 LEU A O 1
ATOM 1066 N N . LEU A 1 129 ? -2.522 -2.822 12.982 1.00 92.31 129 LEU A N 1
ATOM 1067 C CA . LEU A 1 129 ? -3.765 -3.580 13.021 1.00 92.31 129 LEU A CA 1
ATOM 1068 C C . LEU A 1 129 ? -3.749 -4.532 14.226 1.00 92.31 129 LEU A C 1
ATOM 1070 O O . LEU A 1 129 ? -2.823 -5.327 14.384 1.00 92.31 129 LEU A O 1
ATOM 1074 N N . GLU A 1 130 ? -4.762 -4.453 15.082 1.00 85.62 130 GLU A N 1
ATOM 1075 C CA . GLU A 1 130 ? -4.868 -5.304 16.261 1.00 85.62 130 GLU A CA 1
ATOM 1076 C C . GLU A 1 130 ? -5.378 -6.698 15.866 1.00 85.62 130 GLU A C 1
ATOM 1078 O O . GLU A 1 130 ? -6.452 -6.860 15.282 1.00 85.62 130 GLU A O 1
ATOM 1083 N N . VAL A 1 131 ? -4.577 -7.723 16.163 1.00 68.31 131 VAL A N 1
ATOM 1084 C CA . VAL A 1 131 ? -4.953 -9.130 15.995 1.00 68.31 131 VAL A CA 1
ATOM 1085 C C . VAL A 1 131 ? -5.673 -9.565 17.270 1.00 68.31 131 VAL A C 1
ATOM 1087 O O . VAL A 1 131 ? -5.023 -9.761 18.295 1.00 68.31 131 VAL A O 1
ATOM 1090 N N . MET A 1 132 ? -7.007 -9.645 17.219 1.00 52.72 132 MET A N 1
ATOM 1091 C CA . MET A 1 132 ? -7.828 -10.216 18.302 1.00 52.72 132 MET A CA 1
ATOM 1092 C C . MET A 1 132 ? -7.666 -11.731 18.405 1.00 52.72 132 MET A C 1
ATOM 1094 O O . MET A 1 132 ? -7.609 -12.387 17.338 1.00 52.72 132 MET A O 1
#

Radius of gyration: 17.37 Å; chains: 1; bounding box: 38×32×42 Å

Sequence (132 aa):
MVGTRERPFDINTLSEQRYRVGPFDRVSPSDEPPFHIYLLGHDAVGDMHIQFGPRHEVDRFGLSWKGRIARFYAGERDFRYGFRVEINSCAFEGFEIEEYQTDQEAWAQFRPLVTNPEAYVLKDGIFLLEVM

pLDDT: mean 85.39, std 10.29, range [52.72, 95.38]

Organism: NCBI:txid442870

Secondary structure (DSSP, 8-state):
----SSS-B-GGGGGG-EEEE---SS--TT---S-EEESSSEEEEEEEEEEEEEEEETTEEEEEEEEEEE-GGGT--S--EEEEEEEEEEE---EE-SS-SSHHHHHHHHGGGBS-GGGEEEETTEEEEP--